Protein AF-A0A376P2C2-F1 (afdb_monomer_lite)

Organism: Escherichia coli (NCBI:txid562)

pLDDT: mean 79.18, std 13.74, range [49.28, 92.38]

Foldseek 3Di:
DPFDKDWDQPDPVSQWIFIDTPNHTFFIWGAPPDQQFRIWTDGPVGDIDTHNDPVVRNVVSVVVVCVVPPPDPPPPPPDPPPPPPPDD

Radius of gyration: 21.52 Å; chains: 1; bounding box: 71×41×33 Å

Secondary structure (DSSP, 8-state):
----EEEEE-STTS-EEEEEETTEEEEEEEE-S-SSS-EEEEETTS-EEEESSHHHHHHHHHHHHHHHHSPP----------------

Sequence (88 aa):
MNTNYEATVATTDNIVHEVYLEGKHIGYVIKTENKETPFTVVDIDGLSGNFKTLVEGATKMCLVYIGNNLPAEKSRISGNSDCNEIKR

Structure (mmCIF, N/CA/C/O backbone):
data_AF-A0A376P2C2-F1
#
_entry.id   AF-A0A376P2C2-F1
#
loop_
_atom_site.group_PDB
_atom_site.id
_atom_site.type_symbol
_atom_site.label_atom_id
_atom_site.label_alt_id
_atom_site.label_comp_id
_atom_site.label_asym_id
_atom_site.label_entity_id
_atom_site.label_seq_id
_atom_site.pdbx_PDB_ins_code
_atom_site.Cartn_x
_atom_site.Cartn_y
_atom_site.Cartn_z
_atom_site.occupancy
_atom_site.B_iso_or_equiv
_atom_site.auth_seq_id
_atom_site.auth_comp_id
_atom_site.auth_asym_id
_atom_site.auth_atom_id
_atom_site.pdbx_PDB_model_num
ATOM 1 N N . MET A 1 1 ? 1.231 16.342 -13.006 1.00 52.69 1 MET A N 1
ATOM 2 C CA . MET A 1 1 ? 1.623 14.989 -13.444 1.00 52.69 1 MET A CA 1
ATOM 3 C C . MET A 1 1 ? 0.413 14.104 -13.180 1.00 52.69 1 MET A C 1
ATOM 5 O O . MET A 1 1 ? 0.070 13.946 -12.019 1.00 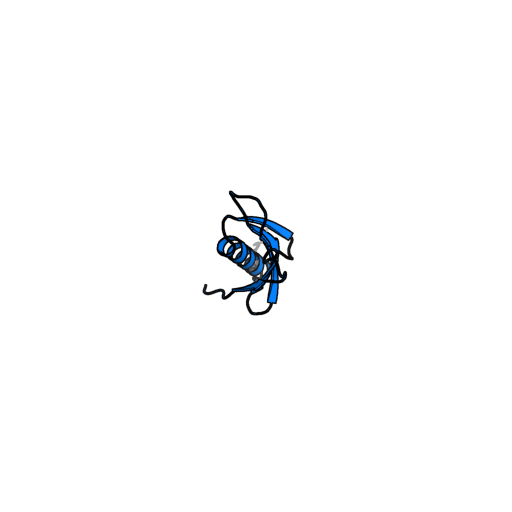52.69 1 MET A O 1
ATOM 9 N N . ASN A 1 2 ? -0.317 13.665 -14.213 1.00 54.16 2 ASN A N 1
ATOM 10 C CA . ASN A 1 2 ? -1.440 12.734 -14.027 1.00 54.16 2 ASN A CA 1
ATOM 11 C C . ASN A 1 2 ? -0.868 11.318 -13.948 1.00 54.16 2 ASN A C 1
ATOM 13 O O . ASN A 1 2 ? -0.839 10.598 -14.938 1.00 54.16 2 ASN A O 1
ATOM 17 N N . THR A 1 3 ? -0.334 10.957 -12.788 1.00 62.94 3 THR A N 1
ATOM 18 C CA . THR A 1 3 ? 0.022 9.571 -12.480 1.00 62.94 3 THR A CA 1
ATOM 19 C C . THR A 1 3 ? -1.262 8.823 -12.161 1.00 62.94 3 THR A C 1
ATOM 21 O O . THR A 1 3 ? -1.852 9.035 -11.100 1.00 62.94 3 THR A O 1
ATOM 24 N N . ASN A 1 4 ? -1.719 7.993 -13.097 1.00 78.69 4 ASN A N 1
ATOM 25 C CA . ASN A 1 4 ? -2.841 7.094 -12.865 1.00 78.69 4 ASN A CA 1
ATOM 26 C C . ASN A 1 4 ? -2.305 5.886 -12.099 1.00 78.69 4 ASN A C 1
ATOM 28 O O . ASN A 1 4 ? -1.562 5.075 -12.653 1.00 78.69 4 ASN A O 1
ATOM 32 N N . TYR A 1 5 ? -2.638 5.817 -10.815 1.00 85.38 5 TYR A N 1
ATOM 33 C CA . TYR A 1 5 ? -2.415 4.625 -10.016 1.00 85.38 5 TYR A CA 1
ATOM 34 C C . TYR A 1 5 ? -3.717 3.838 -9.919 1.00 85.38 5 TYR A C 1
ATOM 36 O O . TYR A 1 5 ? -4.810 4.408 -9.923 1.00 85.38 5 TYR A O 1
ATOM 44 N N . GLU A 1 6 ? -3.583 2.528 -9.800 1.00 88.75 6 GLU A N 1
ATOM 45 C CA . GLU A 1 6 ? -4.684 1.614 -9.541 1.00 88.75 6 GLU A CA 1
ATOM 46 C C . GLU A 1 6 ? -4.465 0.987 -8.168 1.00 88.75 6 GLU A C 1
ATOM 48 O O . GLU A 1 6 ? -3.339 0.648 -7.803 1.00 88.75 6 GLU A O 1
ATOM 53 N N . ALA A 1 7 ? -5.536 0.871 -7.387 1.00 86.00 7 ALA A N 1
ATOM 54 C CA . ALA A 1 7 ? -5.514 0.171 -6.113 1.00 86.00 7 ALA A CA 1
ATOM 55 C C . ALA A 1 7 ? -6.551 -0.949 -6.155 1.00 86.00 7 ALA A C 1
ATOM 57 O O . ALA A 1 7 ? -7.747 -0.683 -6.296 1.00 86.00 7 ALA A O 1
ATOM 58 N N . THR A 1 8 ? -6.097 -2.192 -6.039 1.00 88.88 8 THR A N 1
ATOM 59 C CA . THR A 1 8 ? -6.955 -3.379 -6.047 1.00 88.88 8 THR A CA 1
ATOM 60 C C . THR A 1 8 ? -6.972 -4.007 -4.670 1.00 88.88 8 THR A C 1
ATOM 62 O O . THR A 1 8 ? -5.952 -4.100 -3.993 1.00 88.88 8 THR A O 1
ATOM 65 N N . VAL A 1 9 ? -8.148 -4.439 -4.228 1.00 89.81 9 VAL A N 1
ATOM 66 C CA . VAL A 1 9 ? -8.261 -5.180 -2.975 1.00 89.81 9 VAL A CA 1
ATOM 67 C C . VAL A 1 9 ? -7.673 -6.577 -3.172 1.00 89.81 9 VAL A C 1
ATOM 69 O O . VAL A 1 9 ? -8.140 -7.326 -4.027 1.00 89.81 9 VAL A O 1
ATOM 72 N N . ALA A 1 10 ? -6.694 -6.932 -2.344 1.00 83.56 10 ALA A N 1
ATOM 73 C CA . ALA A 1 10 ? -6.049 -8.242 -2.355 1.00 83.56 10 ALA A CA 1
ATOM 74 C C . ALA A 1 10 ? -6.721 -9.249 -1.406 1.00 83.56 10 ALA A C 1
ATOM 76 O O . ALA A 1 10 ? -6.599 -10.458 -1.596 1.00 83.56 10 ALA A O 1
ATOM 77 N N . THR A 1 11 ? -7.435 -8.776 -0.378 1.00 84.19 11 THR A N 1
ATOM 78 C CA . THR A 1 11 ? -8.047 -9.630 0.652 1.00 84.19 11 THR A CA 1
ATOM 7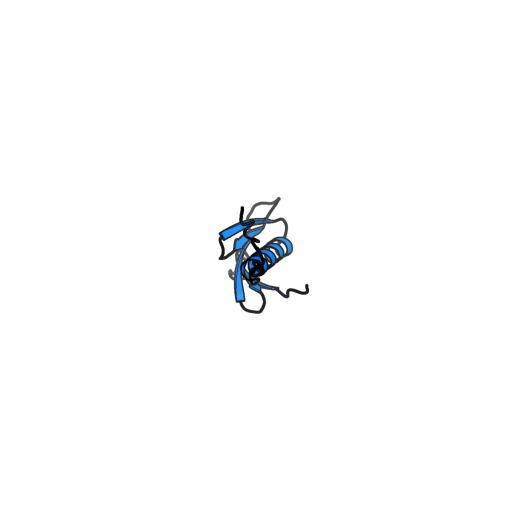9 C C . THR A 1 11 ? -9.555 -9.410 0.773 1.00 84.19 11 THR A C 1
ATOM 81 O O . THR A 1 11 ? -10.056 -8.298 0.652 1.00 84.19 11 THR A O 1
ATOM 84 N N . THR A 1 12 ? -10.316 -10.472 1.054 1.00 79.12 12 THR A N 1
ATOM 85 C CA . THR A 1 12 ? -11.796 -10.446 1.113 1.00 79.12 12 THR A CA 1
ATOM 86 C C . THR A 1 12 ? -12.382 -9.525 2.187 1.00 79.12 12 THR A C 1
ATOM 88 O O . THR A 1 12 ? -13.558 -9.179 2.139 1.00 79.12 12 THR A O 1
ATOM 91 N N . ASP A 1 13 ? -11.575 -9.146 3.170 1.00 84.56 13 ASP A N 1
ATOM 92 C CA . ASP A 1 13 ? -11.901 -8.219 4.255 1.00 84.56 13 ASP A CA 1
ATOM 93 C C . ASP A 1 13 ? -11.553 -6.752 3.928 1.00 84.56 13 ASP A C 1
ATOM 95 O O . ASP A 1 13 ? -11.729 -5.874 4.775 1.00 84.56 13 ASP A O 1
ATOM 99 N N . ASN A 1 14 ? -11.096 -6.465 2.700 1.00 80.25 14 ASN A N 1
ATOM 100 C CA . ASN A 1 14 ? -10.623 -5.147 2.267 1.00 80.25 14 ASN A CA 1
ATOM 101 C C . ASN A 1 14 ? -9.526 -4.579 3.188 1.00 80.25 14 ASN A C 1
ATOM 103 O O . ASN A 1 14 ? -9.485 -3.371 3.443 1.00 80.25 14 ASN A O 1
ATOM 107 N N . ILE A 1 15 ? -8.665 -5.441 3.737 1.00 87.88 15 ILE A N 1
ATOM 108 C CA . ILE A 1 15 ? -7.542 -5.025 4.583 1.00 87.88 15 ILE A CA 1
ATOM 109 C C . ILE A 1 15 ? -6.336 -4.656 3.726 1.00 87.88 15 ILE A C 1
ATOM 111 O O . ILE A 1 15 ? -5.789 -3.565 3.882 1.00 87.88 15 ILE A O 1
ATOM 115 N N . VAL A 1 16 ? -5.931 -5.524 2.803 1.00 89.75 16 VAL A N 1
ATOM 116 C CA . VAL A 1 16 ? -4.745 -5.302 1.971 1.00 89.75 16 VAL A CA 1
ATOM 117 C C . VAL A 1 16 ? -5.166 -4.809 0.596 1.00 89.75 16 VAL A C 1
ATOM 119 O O . VAL A 1 16 ? -6.034 -5.394 -0.050 1.00 89.75 16 VAL A O 1
ATOM 122 N N . HIS A 1 17 ? -4.528 -3.732 0.154 1.00 90.75 17 HIS A N 1
ATOM 123 C CA . HIS A 1 17 ? -4.695 -3.165 -1.175 1.00 90.75 17 HIS A CA 1
ATOM 124 C C . HIS A 1 17 ? -3.346 -3.203 -1.884 1.00 90.75 17 HIS A C 1
ATOM 126 O O . HIS A 1 17 ? -2.370 -2.672 -1.359 1.00 90.75 17 HIS A O 1
ATOM 132 N N . GLU A 1 18 ? -3.286 -3.815 -3.057 1.00 92.38 18 GLU A N 1
ATOM 133 C CA . GLU A 1 18 ? -2.133 -3.730 -3.950 1.00 92.38 18 GLU A CA 1
ATOM 134 C C . GLU A 1 18 ? -2.197 -2.414 -4.717 1.00 92.38 18 GLU A C 1
ATOM 136 O O . GLU A 1 18 ? -3.268 -2.002 -5.166 1.00 92.38 18 GLU A O 1
ATOM 141 N N . VAL A 1 19 ? -1.056 -1.746 -4.858 1.00 91.00 19 VAL A N 1
ATOM 142 C CA . VAL A 1 19 ? -0.943 -0.479 -5.578 1.00 91.00 19 VAL A CA 1
ATOM 143 C C . VAL A 1 19 ? -0.105 -0.685 -6.827 1.00 91.00 19 VAL A C 1
ATOM 145 O O . VAL A 1 19 ? 1.037 -1.152 -6.769 1.00 91.00 19 VAL A O 1
ATOM 148 N N . TYR A 1 20 ? -0.673 -0.287 -7.959 1.00 90.94 20 TYR A N 1
ATOM 149 C CA . TYR A 1 20 ? -0.042 -0.337 -9.265 1.00 90.94 20 TYR A CA 1
ATOM 150 C C . TYR A 1 20 ? 0.134 1.071 -9.815 1.00 90.94 20 TYR A C 1
ATOM 152 O O . TYR A 1 20 ? -0.788 1.883 -9.781 1.00 90.94 20 TYR A O 1
ATOM 160 N N .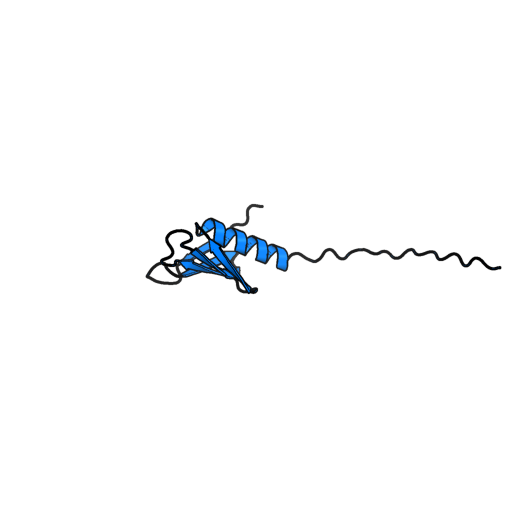 LEU A 1 21 ? 1.307 1.347 -10.372 1.00 89.38 21 LEU A N 1
ATOM 161 C CA . LEU A 1 21 ? 1.578 2.550 -11.149 1.00 89.38 21 LEU A CA 1
ATOM 162 C C . LEU A 1 21 ? 1.918 2.125 -12.574 1.00 89.38 21 LEU A C 1
ATOM 164 O O . LEU A 1 21 ? 2.864 1.366 -12.779 1.00 89.38 21 LEU A O 1
ATOM 168 N N . GLU A 1 22 ? 1.123 2.583 -13.545 1.00 88.06 22 GLU A N 1
ATOM 169 C CA . GLU A 1 22 ? 1.300 2.250 -14.970 1.00 88.06 22 GLU A CA 1
ATOM 170 C C . GLU A 1 22 ? 1.396 0.728 -15.227 1.00 88.06 22 GLU A C 1
ATOM 172 O O . GLU A 1 22 ? 2.191 0.254 -16.036 1.00 88.06 22 GLU A O 1
ATOM 177 N N . GLY A 1 23 ? 0.597 -0.059 -14.497 1.00 86.06 23 GLY A N 1
ATOM 178 C CA . GLY A 1 23 ? 0.570 -1.523 -14.598 1.00 86.06 23 GLY A CA 1
ATOM 179 C C . GLY A 1 23 ? 1.698 -2.252 -13.858 1.00 86.06 23 GLY A C 1
ATOM 180 O O . GLY A 1 23 ? 1.710 -3.482 -13.836 1.00 86.06 23 GLY A O 1
ATOM 181 N N . LYS A 1 24 ? 2.630 -1.540 -13.210 1.00 88.69 24 LYS A N 1
ATOM 182 C CA . LYS A 1 24 ? 3.659 -2.147 -12.358 1.00 88.69 24 LYS A CA 1
ATOM 183 C C . LYS A 1 24 ? 3.230 -2.123 -10.896 1.00 88.69 24 LYS A C 1
ATOM 185 O O . LYS A 1 24 ? 2.879 -1.070 -10.377 1.00 88.69 24 LYS A O 1
ATOM 190 N N . HIS A 1 25 ? 3.309 -3.270 -10.228 1.00 91.12 25 HIS A N 1
ATOM 191 C CA . HIS A 1 25 ? 3.084 -3.368 -8.788 1.00 91.12 25 HIS A CA 1
ATOM 192 C C . HIS A 1 25 ? 4.212 -2.658 -8.026 1.00 91.12 25 HIS A C 1
ATOM 194 O O . HIS A 1 25 ? 5.386 -2.973 -8.240 1.00 91.12 25 HIS A O 1
ATOM 200 N N . ILE A 1 26 ? 3.861 -1.700 -7.167 1.00 90.12 26 ILE A N 1
ATOM 201 C CA . ILE A 1 26 ? 4.823 -0.856 -6.437 1.00 90.12 26 ILE A CA 1
ATOM 202 C C . ILE A 1 26 ? 4.739 -0.999 -4.911 1.00 90.12 26 ILE A C 1
ATOM 204 O O . ILE A 1 26 ? 5.644 -0.544 -4.210 1.00 90.12 26 ILE A O 1
ATOM 208 N N . GLY A 1 27 ? 3.707 -1.664 -4.385 1.00 91.25 27 GLY A N 1
ATOM 209 C CA . GLY A 1 27 ? 3.590 -1.935 -2.956 1.00 91.25 27 GLY A CA 1
ATOM 210 C C . GLY A 1 27 ? 2.160 -2.136 -2.479 1.00 91.25 27 GLY A C 1
ATOM 211 O O . GLY A 1 27 ? 1.225 -2.252 -3.267 1.00 91.25 27 GLY A O 1
ATOM 212 N N . TYR A 1 28 ? 2.003 -2.135 -1.158 1.00 91.44 28 TYR A N 1
ATOM 213 C CA . TYR A 1 28 ? 0.746 -2.406 -0.478 1.00 91.44 28 TYR A CA 1
ATOM 214 C C . TYR A 1 28 ? 0.292 -1.233 0.391 1.00 91.44 28 TYR A C 1
ATOM 216 O O . TYR A 1 28 ? 1.098 -0.512 0.987 1.00 91.44 28 TYR A O 1
ATOM 224 N N . VAL A 1 29 ? -1.023 -1.094 0.534 1.00 90.75 29 VAL A N 1
ATOM 225 C CA . VAL A 1 29 ? -1.653 -0.298 1.587 1.00 90.75 29 VAL A CA 1
ATOM 226 C C . VAL A 1 29 ? -2.502 -1.208 2.460 1.00 90.75 29 VAL A C 1
ATOM 228 O O . VAL A 1 29 ? -3.433 -1.865 1.996 1.00 90.75 29 VAL A O 1
ATOM 231 N N . ILE A 1 30 ? -2.174 -1.235 3.745 1.00 91.31 30 ILE A N 1
ATOM 232 C CA . ILE A 1 30 ? -2.803 -2.075 4.756 1.00 91.31 30 ILE A CA 1
ATOM 233 C C . ILE A 1 30 ? -3.718 -1.196 5.598 1.00 91.31 30 ILE A C 1
ATOM 235 O O . ILE A 1 30 ? -3.274 -0.232 6.223 1.00 91.31 30 ILE A O 1
ATOM 239 N N . LYS A 1 31 ? -5.004 -1.523 5.634 1.00 90.44 31 LYS A N 1
ATOM 240 C CA . LYS A 1 31 ? -5.947 -0.911 6.562 1.00 90.44 31 LYS A CA 1
ATOM 241 C C . LYS A 1 31 ? -5.743 -1.503 7.957 1.00 90.44 31 LYS A C 1
ATOM 243 O O . LYS A 1 31 ? -5.666 -2.714 8.120 1.00 90.44 31 LYS A O 1
ATOM 248 N N . THR A 1 32 ? -5.679 -0.654 8.967 1.00 88.94 32 THR A N 1
ATOM 249 C CA . THR A 1 32 ? -5.459 -1.026 10.366 1.00 88.94 32 THR A CA 1
ATOM 250 C C . THR A 1 32 ? -6.621 -0.548 11.235 1.00 88.94 32 THR A C 1
ATOM 252 O O . THR A 1 32 ? -7.467 0.237 10.803 1.00 88.94 32 THR A O 1
ATOM 255 N N . GLU A 1 33 ? -6.663 -1.001 12.488 1.00 88.81 33 GLU A N 1
ATOM 256 C CA . GLU A 1 33 ? -7.655 -0.549 13.473 1.00 88.81 33 GLU A CA 1
ATOM 257 C C . GLU A 1 33 ? -7.363 0.856 14.033 1.00 88.81 33 GLU A C 1
ATOM 259 O O . GLU A 1 33 ? -8.158 1.402 14.804 1.00 88.81 33 GLU A O 1
ATOM 264 N N . ASN A 1 34 ? -6.230 1.465 13.657 1.00 89.12 34 ASN A N 1
ATOM 265 C CA . ASN A 1 34 ? -5.864 2.803 14.103 1.00 89.12 34 ASN A CA 1
ATOM 266 C C . ASN A 1 34 ? -6.885 3.832 13.597 1.00 89.12 34 ASN A C 1
ATOM 268 O O . ASN A 1 34 ? -7.002 4.085 12.404 1.00 89.12 34 ASN A O 1
ATOM 272 N N . LYS A 1 35 ? -7.608 4.471 14.519 1.00 86.19 35 LYS A N 1
ATOM 273 C CA . LYS A 1 35 ? -8.679 5.415 14.170 1.00 86.19 35 LYS A CA 1
ATOM 274 C C . LYS A 1 35 ? -8.170 6.758 13.640 1.00 86.19 35 LYS A C 1
ATOM 276 O O . LYS A 1 35 ? -8.892 7.413 12.896 1.00 86.19 35 LYS A O 1
ATOM 281 N N . GLU A 1 36 ? -6.966 7.182 14.018 1.00 89.12 36 GLU A N 1
ATOM 282 C CA . GLU A 1 36 ? -6.406 8.474 13.598 1.00 89.12 36 GLU A CA 1
ATOM 283 C C . GLU A 1 36 ? -5.717 8.392 12.233 1.00 89.12 36 GLU A C 1
ATOM 285 O O . GLU A 1 36 ? -5.822 9.313 11.423 1.00 89.12 36 GLU A O 1
ATOM 290 N N . THR A 1 37 ? -5.013 7.286 11.980 1.00 90.75 37 THR A N 1
ATOM 291 C CA . THR A 1 37 ? -4.300 7.010 10.723 1.00 90.75 37 THR A CA 1
ATOM 292 C C . THR A 1 37 ? -4.523 5.551 10.309 1.00 90.75 37 THR A C 1
ATOM 294 O O . THR A 1 37 ? -3.668 4.698 10.544 1.00 90.75 37 THR A O 1
ATOM 297 N N . PRO A 1 38 ? -5.694 5.235 9.729 1.00 90.12 38 PRO A N 1
ATOM 298 C CA . PRO A 1 38 ? -6.117 3.856 9.497 1.00 90.12 38 PRO A CA 1
ATOM 299 C C . PRO A 1 38 ? -5.382 3.146 8.366 1.00 90.12 38 PRO A C 1
ATOM 301 O O . PRO A 1 38 ? -5.638 1.969 8.157 1.00 90.12 38 PRO A O 1
ATOM 304 N N . PHE A 1 39 ? -4.495 3.804 7.622 1.00 90.12 39 PHE A N 1
ATOM 305 C CA . PHE A 1 39 ? -3.810 3.188 6.487 1.00 90.12 39 PHE A CA 1
ATOM 306 C C . PHE A 1 39 ? -2.304 3.180 6.704 1.00 90.12 39 PHE A C 1
ATOM 308 O O . PHE A 1 39 ? -1.720 4.222 6.973 1.00 90.12 39 PHE A O 1
ATOM 315 N N . THR A 1 40 ? -1.668 2.030 6.526 1.00 89.19 40 THR A N 1
ATOM 316 C CA . THR A 1 40 ? -0.214 1.874 6.545 1.00 89.19 40 THR A CA 1
ATOM 317 C C . THR A 1 40 ? 0.267 1.511 5.148 1.00 89.19 40 THR A C 1
ATOM 319 O O . THR A 1 40 ? -0.177 0.526 4.567 1.00 89.19 40 THR A O 1
ATOM 322 N N . VAL A 1 41 ? 1.170 2.312 4.597 1.00 87.38 41 VAL A N 1
ATOM 323 C CA . VAL A 1 41 ? 1.878 2.022 3.348 1.00 87.38 41 VAL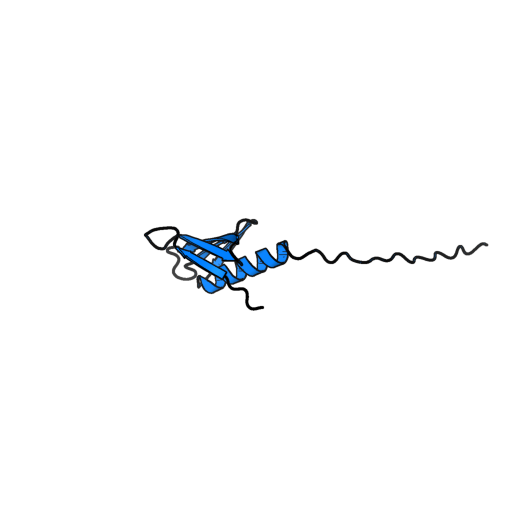 A CA 1
ATOM 324 C C . VAL A 1 41 ? 3.069 1.126 3.643 1.00 87.38 41 VAL A C 1
ATOM 326 O O . VAL A 1 41 ? 3.797 1.367 4.608 1.00 87.38 41 VAL A O 1
ATOM 329 N N . VAL A 1 42 ? 3.280 0.145 2.772 1.00 83.12 42 VAL A N 1
ATOM 330 C CA . VAL A 1 42 ? 4.496 -0.662 2.680 1.00 83.12 42 VAL A CA 1
ATOM 331 C C . VAL A 1 42 ? 4.872 -0.730 1.204 1.00 83.12 42 VAL A C 1
ATOM 333 O O . VAL A 1 42 ? 4.221 -1.441 0.438 1.00 83.12 42 VAL A O 1
ATOM 336 N N . ASP A 1 43 ? 5.864 0.049 0.782 1.00 77.44 43 ASP A N 1
ATOM 337 C CA . ASP A 1 43 ? 6.382 -0.029 -0.586 1.00 77.44 43 ASP A CA 1
ATOM 338 C C . ASP A 1 43 ? 7.446 -1.135 -0.726 1.00 77.44 43 ASP A C 1
ATOM 340 O O . ASP A 1 43 ? 7.926 -1.695 0.264 1.00 77.44 43 ASP A O 1
ATOM 344 N N . ILE A 1 44 ? 7.788 -1.481 -1.969 1.00 73.38 44 ILE A N 1
ATOM 345 C CA . ILE A 1 44 ? 8.788 -2.521 -2.273 1.00 73.38 44 ILE A CA 1
ATOM 346 C C . ILE A 1 44 ? 10.233 -2.035 -2.025 1.00 73.38 44 ILE A C 1
ATOM 348 O O . ILE A 1 44 ? 11.110 -2.851 -1.740 1.00 73.38 44 ILE A O 1
ATOM 352 N N . ASP A 1 45 ? 10.479 -0.726 -2.091 1.00 73.31 45 ASP A N 1
ATOM 353 C CA . ASP A 1 45 ? 11.803 -0.098 -1.976 1.00 73.31 45 ASP A CA 1
ATOM 354 C C . ASP A 1 45 ? 12.174 0.289 -0.521 1.00 73.31 45 ASP A C 1
ATOM 356 O O . ASP A 1 45 ? 13.250 0.838 -0.272 1.00 73.31 45 ASP A O 1
ATOM 360 N N . GLY A 1 46 ? 11.319 -0.019 0.461 1.00 70.69 46 GLY A N 1
ATOM 361 C CA . GLY A 1 46 ? 11.550 0.176 1.895 1.00 70.69 46 GLY A CA 1
ATOM 362 C C . GLY A 1 46 ? 10.873 1.397 2.536 1.00 70.69 46 GLY A C 1
ATOM 363 O O . GLY A 1 46 ? 11.079 1.641 3.729 1.00 70.69 46 GLY A O 1
ATOM 364 N N . LEU A 1 47 ? 10.052 2.164 1.814 1.00 77.31 47 LEU A N 1
ATOM 365 C CA . LEU A 1 47 ? 9.206 3.205 2.398 1.00 77.31 47 LEU A CA 1
ATOM 366 C C . LEU A 1 47 ? 8.041 2.574 3.163 1.00 77.31 47 LEU A C 1
ATOM 368 O O . LEU A 1 47 ? 7.260 1.779 2.638 1.00 77.31 47 LEU A O 1
ATOM 372 N N . SER A 1 48 ? 7.857 3.014 4.402 1.00 81.94 48 SER A N 1
ATOM 373 C CA . SER A 1 48 ? 6.677 2.681 5.191 1.00 81.94 48 SER A CA 1
ATOM 374 C C . SER A 1 48 ? 6.173 3.892 5.963 1.00 81.94 48 SER A C 1
ATOM 376 O O . SER A 1 48 ? 6.920 4.836 6.236 1.00 81.94 48 SER A O 1
ATOM 378 N N . GLY A 1 49 ? 4.883 3.903 6.291 1.00 85.75 49 GLY A N 1
ATOM 379 C CA . GLY A 1 49 ? 4.304 4.987 7.079 1.00 85.75 49 GLY A CA 1
ATOM 380 C C . GLY A 1 49 ? 2.789 4.933 7.177 1.00 85.75 49 GLY A C 1
ATOM 381 O O . GLY A 1 49 ? 2.131 4.253 6.393 1.00 85.75 49 GLY A O 1
ATOM 382 N N . ASN A 1 50 ? 2.242 5.678 8.137 1.00 90.25 50 ASN A N 1
ATOM 383 C CA . ASN A 1 50 ? 0.806 5.732 8.396 1.00 90.25 50 ASN A CA 1
ATOM 384 C C . ASN A 1 50 ? 0.171 6.986 7.781 1.00 90.25 50 ASN A C 1
ATOM 386 O O . ASN A 1 50 ? 0.763 8.067 7.774 1.00 90.25 50 ASN A O 1
ATOM 390 N N . PHE A 1 51 ? -1.056 6.838 7.295 1.00 88.81 51 PHE A N 1
ATOM 391 C CA . PHE A 1 51 ? -1.798 7.817 6.513 1.00 88.81 51 PHE A CA 1
ATOM 392 C C . PHE A 1 51 ? -3.260 7.853 6.936 1.00 88.81 51 PHE A C 1
ATOM 394 O O . PHE A 1 51 ? -3.824 6.868 7.423 1.00 88.81 51 PHE A O 1
ATOM 401 N N . LYS A 1 52 ? -3.892 9.011 6.731 1.00 91.00 52 LYS A N 1
ATOM 402 C CA . LYS A 1 52 ? -5.313 9.189 7.043 1.00 91.00 52 LYS A CA 1
ATOM 403 C C . LYS A 1 52 ? -6.201 8.569 5.973 1.00 91.00 52 LYS A C 1
ATOM 405 O O . LYS A 1 52 ? -7.302 8.121 6.281 1.00 91.00 52 LYS A O 1
ATOM 410 N N . THR A 1 53 ? -5.725 8.527 4.729 1.00 88.31 53 THR A N 1
ATOM 411 C CA . THR A 1 53 ? -6.477 7.990 3.590 1.00 88.31 53 THR A CA 1
ATOM 412 C C . THR A 1 53 ? -5.618 7.090 2.698 1.00 88.31 53 THR A C 1
ATOM 414 O O . THR A 1 53 ? -4.404 7.275 2.595 1.00 88.31 53 THR A O 1
ATOM 417 N N . LEU A 1 54 ? -6.268 6.149 2.001 1.00 86.06 54 LEU A N 1
ATOM 418 C CA . LEU A 1 54 ? -5.651 5.315 0.960 1.00 86.06 54 LEU A CA 1
ATOM 419 C C . LEU A 1 54 ? -4.997 6.168 -0.138 1.00 86.06 54 LEU A C 1
ATOM 421 O O . LEU A 1 54 ? -3.876 5.887 -0.549 1.00 86.06 54 LEU A O 1
ATOM 425 N N . VAL A 1 55 ? -5.679 7.235 -0.571 1.00 88.62 55 VAL A N 1
ATOM 426 C CA . VAL A 1 55 ? -5.216 8.134 -1.640 1.00 88.62 55 VAL A CA 1
ATOM 427 C C . VAL A 1 55 ? -3.902 8.814 -1.262 1.00 88.62 55 VAL A C 1
ATOM 429 O O . VAL A 1 55 ? -2.979 8.850 -2.073 1.00 88.62 55 VAL A O 1
ATOM 432 N N . GLU A 1 56 ? -3.785 9.327 -0.034 1.00 89.19 56 GLU A N 1
ATOM 433 C CA . GLU A 1 56 ? -2.539 9.928 0.459 1.00 89.19 56 GLU A CA 1
ATOM 434 C C . GLU A 1 56 ? -1.389 8.916 0.462 1.00 89.19 56 GLU A C 1
ATOM 436 O O . GLU A 1 56 ? -0.297 9.226 -0.021 1.00 89.19 56 GLU A O 1
ATOM 441 N N . GLY A 1 57 ? -1.644 7.709 0.976 1.00 87.00 57 GLY A N 1
ATOM 442 C CA . GLY A 1 57 ? -0.647 6.646 1.038 1.00 87.00 57 GLY A CA 1
ATOM 443 C C . GLY A 1 57 ? -0.162 6.216 -0.348 1.00 87.00 57 GLY A C 1
ATOM 444 O O . GLY A 1 57 ? 1.039 6.249 -0.622 1.00 87.00 57 GLY A O 1
ATOM 445 N N . ALA A 1 58 ? -1.094 5.897 -1.249 1.00 86.88 58 ALA A N 1
ATOM 446 C CA . ALA A 1 58 ? -0.793 5.498 -2.622 1.00 86.88 58 ALA A CA 1
ATOM 447 C C . ALA A 1 58 ? -0.065 6.607 -3.401 1.00 86.88 58 ALA A C 1
ATOM 449 O O . ALA A 1 58 ? 0.907 6.336 -4.105 1.00 86.88 58 ALA A O 1
ATOM 450 N N . THR A 1 59 ? -0.466 7.871 -3.222 1.00 87.44 59 THR A N 1
ATOM 451 C CA . THR A 1 59 ? 0.192 9.012 -3.879 1.00 87.44 59 THR A CA 1
ATOM 452 C C . THR A 1 59 ? 1.648 9.146 -3.438 1.00 87.44 59 THR A C 1
ATOM 454 O O . THR A 1 59 ? 2.531 9.299 -4.282 1.00 87.44 59 THR A O 1
ATOM 457 N N . LYS A 1 60 ? 1.934 9.066 -2.129 1.00 86.19 60 LYS A N 1
ATOM 458 C CA . LYS A 1 60 ? 3.321 9.142 -1.640 1.00 86.19 60 LYS A CA 1
ATOM 459 C C . LYS A 1 60 ? 4.170 7.972 -2.129 1.00 86.19 60 LYS A C 1
ATOM 461 O O . LYS A 1 60 ? 5.312 8.199 -2.517 1.00 86.19 60 LYS A O 1
ATOM 466 N N . MET A 1 61 ? 3.604 6.767 -2.152 1.00 86.62 61 MET A N 1
ATOM 467 C CA . MET A 1 61 ? 4.266 5.581 -2.694 1.00 86.62 61 MET A CA 1
ATOM 468 C C . MET A 1 61 ? 4.657 5.787 -4.166 1.00 86.62 61 MET A C 1
ATOM 470 O O . MET A 1 61 ? 5.812 5.589 -4.534 1.00 86.62 61 MET A O 1
ATOM 474 N N . CYS A 1 62 ? 3.732 6.285 -4.994 1.00 86.94 62 CYS A N 1
ATOM 475 C CA . CYS A 1 62 ? 4.006 6.584 -6.402 1.00 86.94 62 CYS A CA 1
ATOM 476 C C . CYS A 1 62 ? 5.128 7.619 -6.568 1.00 86.94 62 CYS A C 1
ATOM 478 O O . CYS A 1 62 ? 6.000 7.450 -7.415 1.00 86.94 62 CYS A O 1
ATOM 480 N N . LEU A 1 63 ? 5.128 8.687 -5.762 1.00 86.38 63 LEU A N 1
ATOM 481 C CA . LEU A 1 63 ? 6.147 9.740 -5.837 1.00 86.38 63 LEU A CA 1
ATOM 482 C C . LEU A 1 63 ? 7.550 9.223 -5.500 1.00 86.38 63 LEU A C 1
ATOM 484 O O . LEU A 1 63 ? 8.505 9.589 -6.185 1.00 86.38 63 LEU A O 1
ATOM 488 N N . VAL A 1 64 ? 7.676 8.376 -4.475 1.00 84.62 64 VAL A N 1
ATOM 489 C CA . VAL A 1 64 ? 8.960 7.760 -4.106 1.00 84.62 64 VAL A CA 1
ATOM 490 C C . VAL A 1 64 ? 9.439 6.819 -5.200 1.00 84.62 64 VAL A C 1
ATOM 492 O O . VAL A 1 64 ? 10.576 6.949 -5.649 1.00 84.62 64 VAL A O 1
ATOM 495 N N . TYR A 1 65 ? 8.554 5.959 -5.707 1.00 84.94 65 TYR A N 1
ATOM 496 C CA . TYR A 1 65 ? 8.876 5.080 -6.823 1.00 84.94 65 TYR A CA 1
ATOM 497 C C . TYR A 1 65 ? 9.374 5.872 -8.045 1.00 84.94 65 TYR A C 1
ATOM 499 O O . TYR A 1 65 ? 10.409 5.540 -8.620 1.00 84.94 65 TYR A O 1
ATOM 507 N N . ILE A 1 66 ? 8.695 6.962 -8.422 1.00 85.50 66 ILE A N 1
ATOM 508 C CA . ILE A 1 66 ? 9.136 7.832 -9.523 1.00 85.50 66 ILE A CA 1
ATOM 509 C C . ILE A 1 66 ? 10.511 8.425 -9.214 1.00 85.50 66 ILE A C 1
ATOM 511 O O . ILE A 1 66 ? 11.400 8.323 -10.049 1.00 85.50 66 ILE A O 1
ATOM 515 N N . GLY A 1 67 ? 10.715 8.990 -8.020 1.00 84.50 67 GLY A N 1
ATOM 516 C CA . GLY A 1 67 ? 12.000 9.560 -7.604 1.00 84.50 67 GLY A CA 1
ATOM 517 C C . GLY A 1 67 ? 13.167 8.573 -7.708 1.00 84.50 67 GLY A C 1
ATOM 518 O O . GLY A 1 67 ? 14.220 8.934 -8.228 1.00 84.50 67 GLY A O 1
ATOM 519 N N . ASN A 1 68 ? 12.955 7.322 -7.292 1.00 81.94 68 ASN A N 1
ATOM 520 C CA . AS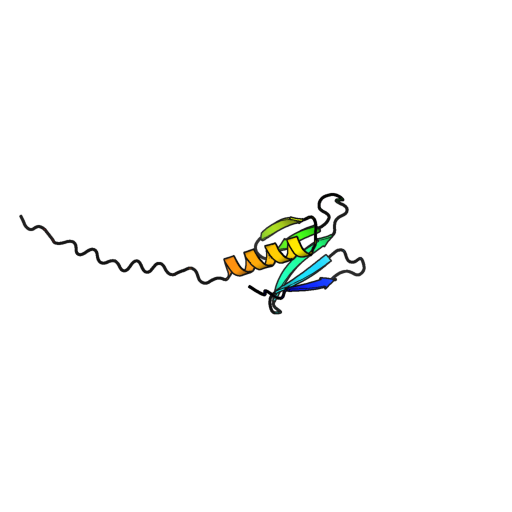N A 1 68 ? 13.957 6.253 -7.359 1.00 81.94 68 ASN A CA 1
ATOM 521 C C . ASN A 1 68 ? 14.269 5.803 -8.795 1.00 81.94 68 ASN A C 1
ATOM 523 O O . ASN A 1 68 ? 15.360 5.303 -9.062 1.00 81.94 68 ASN A O 1
ATOM 527 N N . ASN A 1 69 ? 13.313 5.959 -9.715 1.00 79.56 69 ASN A N 1
ATOM 528 C CA . ASN A 1 69 ? 13.419 5.494 -11.100 1.00 79.56 69 ASN A CA 1
ATOM 529 C C . ASN A 1 69 ? 13.661 6.635 -12.106 1.00 79.56 69 ASN A C 1
ATOM 531 O O . ASN A 1 69 ? 13.786 6.379 -13.306 1.00 79.56 69 ASN A O 1
ATOM 535 N N . LEU A 1 70 ? 13.752 7.890 -11.651 1.00 80.12 70 LEU A N 1
ATOM 536 C CA . LEU A 1 70 ? 14.217 8.992 -12.486 1.00 80.12 70 LEU A CA 1
ATOM 537 C C . LEU A 1 70 ? 15.704 8.780 -12.808 1.00 80.12 70 LEU A C 1
ATOM 539 O O . LEU A 1 70 ? 16.491 8.455 -11.915 1.00 80.12 70 LEU A O 1
ATOM 543 N N . PRO A 1 71 ? 16.132 8.979 -14.066 1.00 73.50 71 PRO A N 1
ATOM 544 C CA . PRO A 1 71 ? 17.547 8.939 -14.389 1.00 73.50 71 PRO A CA 1
ATOM 545 C C . PRO A 1 71 ? 18.249 10.032 -13.583 1.00 73.50 71 PRO A C 1
ATOM 547 O O . PRO A 1 71 ? 17.884 11.204 -13.684 1.00 73.50 71 PRO A O 1
ATOM 550 N N . ALA A 1 72 ? 19.252 9.654 -12.786 1.00 69.38 72 ALA A N 1
ATOM 551 C CA . ALA A 1 72 ? 20.107 10.626 -12.121 1.00 69.38 72 ALA A CA 1
ATOM 552 C C . ALA A 1 72 ? 20.625 11.596 -13.188 1.00 69.38 72 ALA A C 1
ATOM 554 O O . ALA A 1 72 ? 21.186 11.156 -14.199 1.00 69.38 72 ALA A O 1
ATOM 555 N N . GLU A 1 73 ? 20.416 12.902 -12.997 1.00 61.97 73 GLU A N 1
ATOM 556 C CA . GLU A 1 73 ? 21.065 13.893 -13.844 1.00 61.97 73 GLU A CA 1
ATOM 557 C C . GLU A 1 73 ? 22.559 13.585 -13.827 1.00 61.97 73 GLU A C 1
ATOM 559 O O . GLU A 1 73 ? 23.238 13.705 -12.805 1.00 61.97 73 GLU A O 1
ATOM 564 N N . LYS A 1 74 ? 23.081 13.138 -14.971 1.00 51.72 74 LYS A N 1
ATOM 565 C CA . LYS A 1 74 ? 24.515 13.027 -15.172 1.00 51.72 74 LYS A CA 1
ATOM 566 C C . LYS A 1 74 ? 25.025 14.457 -15.119 1.00 51.72 74 LYS A C 1
ATOM 568 O O . LYS A 1 74 ? 24.907 15.177 -16.111 1.00 51.72 74 LYS A O 1
ATOM 573 N N . SER A 1 75 ? 25.540 14.879 -13.965 1.00 55.28 75 SER A N 1
ATOM 574 C CA . SER A 1 75 ? 26.209 16.164 -13.835 1.00 55.28 75 SER A CA 1
ATOM 575 C C . SER A 1 75 ? 27.284 16.205 -14.916 1.00 55.28 75 SER A C 1
ATOM 577 O O . SER A 1 75 ? 28.269 15.465 -14.902 1.00 55.28 75 SER A O 1
ATOM 579 N N . ARG A 1 76 ? 27.054 17.020 -15.947 1.00 52.56 76 ARG A N 1
ATOM 580 C CA . ARG A 1 76 ? 28.087 17.354 -16.919 1.00 52.56 76 ARG A CA 1
ATOM 581 C C . ARG A 1 76 ? 29.064 18.263 -16.190 1.00 52.56 76 ARG A C 1
ATOM 583 O O . ARG A 1 76 ? 29.053 19.471 -16.383 1.00 52.56 76 ARG A O 1
ATOM 590 N N . ILE A 1 77 ? 29.919 17.685 -15.352 1.00 53.75 77 ILE A N 1
ATOM 591 C CA . ILE A 1 77 ? 31.202 18.305 -15.060 1.00 53.75 77 ILE A CA 1
ATOM 592 C C . ILE A 1 77 ? 32.013 18.123 -16.345 1.00 53.75 77 ILE A C 1
ATOM 594 O O . ILE A 1 77 ? 32.768 17.166 -16.501 1.00 53.75 77 ILE A O 1
ATOM 598 N N . SER A 1 78 ? 31.792 19.004 -17.324 1.00 50.88 78 SER A N 1
ATOM 599 C CA . SER A 1 78 ? 32.808 19.263 -18.335 1.00 50.88 78 SER A CA 1
ATOM 600 C C . SER A 1 78 ? 33.949 19.945 -17.593 1.00 50.88 78 SER A C 1
ATOM 602 O O . SER A 1 78 ? 33.900 21.144 -17.320 1.00 50.88 78 SER A O 1
ATOM 604 N N . GLY A 1 79 ? 34.929 19.152 -17.171 1.00 52.31 79 GLY A N 1
ATOM 605 C CA . GLY A 1 79 ? 36.187 19.677 -16.679 1.00 52.31 79 GLY A CA 1
ATOM 606 C C . GLY A 1 79 ? 36.883 20.420 -17.811 1.00 52.31 79 GLY A C 1
ATOM 607 O O . GLY A 1 79 ? 37.525 19.790 -18.637 1.00 52.31 79 GLY A O 1
ATOM 608 N N . ASN A 1 80 ? 36.765 21.744 -17.825 1.00 53.84 80 ASN A N 1
ATOM 609 C CA . ASN A 1 80 ? 37.752 22.614 -18.450 1.00 53.84 80 ASN A CA 1
ATOM 610 C C . ASN A 1 80 ? 38.484 23.324 -17.316 1.00 53.84 80 ASN A C 1
ATOM 612 O O . ASN A 1 80 ? 38.156 24.450 -16.952 1.00 53.84 80 ASN A O 1
ATOM 616 N N . SER A 1 81 ? 39.445 22.625 -16.716 1.00 57.62 81 SER A N 1
ATOM 617 C CA . SER A 1 81 ? 40.495 23.289 -15.954 1.00 57.62 81 SER A CA 1
ATOM 618 C C . SER A 1 81 ? 41.671 23.441 -16.909 1.00 57.62 81 SER A C 1
ATOM 620 O O . SER A 1 81 ? 42.559 22.593 -16.938 1.00 57.62 81 SER A O 1
ATOM 622 N N . ASP A 1 82 ? 41.649 24.495 -17.728 1.00 54.94 82 ASP A N 1
ATOM 623 C CA . ASP A 1 82 ? 42.862 24.982 -18.383 1.00 54.94 82 ASP A CA 1
ATOM 624 C C . ASP A 1 82 ? 43.772 25.541 -17.283 1.00 54.94 82 ASP A C 1
ATOM 626 O O . ASP A 1 82 ? 43.770 26.728 -16.955 1.00 54.94 82 ASP A O 1
ATOM 630 N N . CYS A 1 83 ? 44.522 24.644 -16.643 1.00 49.28 83 CYS A N 1
ATOM 631 C CA . CYS A 1 83 ? 45.655 25.010 -15.814 1.00 49.28 83 CYS A CA 1
ATOM 632 C C . CYS A 1 83 ? 46.751 25.532 -16.745 1.00 49.28 83 CYS A C 1
ATOM 634 O O . CYS A 1 83 ? 47.584 24.768 -17.228 1.00 49.28 83 CYS A O 1
ATOM 636 N N . ASN A 1 84 ? 46.748 26.840 -16.997 1.00 55.25 84 ASN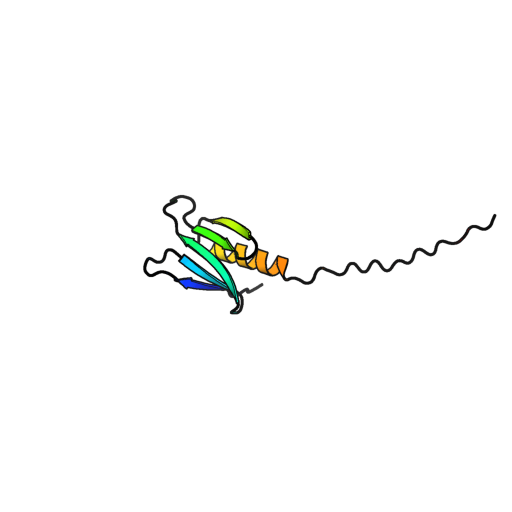 A N 1
ATOM 637 C CA . ASN A 1 84 ? 47.918 27.519 -17.533 1.00 55.25 84 ASN A CA 1
ATOM 638 C C . ASN A 1 84 ? 49.080 27.313 -16.550 1.00 55.25 84 ASN A C 1
ATOM 640 O O . ASN A 1 84 ? 49.088 27.871 -15.451 1.00 55.25 84 ASN A O 1
ATOM 644 N N . GLU A 1 85 ? 50.062 26.504 -16.950 1.00 53.47 85 GLU A N 1
ATOM 645 C CA . GLU A 1 85 ? 51.388 26.495 -16.340 1.00 53.47 85 GLU A CA 1
ATOM 646 C C . GLU A 1 85 ? 51.970 27.912 -16.427 1.00 53.47 85 GLU A C 1
ATOM 648 O O . GLU A 1 85 ? 52.420 28.360 -17.483 1.00 53.47 85 GLU A O 1
ATOM 653 N N . ILE A 1 86 ? 51.993 28.626 -15.302 1.00 58.28 86 ILE A N 1
ATOM 654 C CA . ILE A 1 86 ? 52.880 29.773 -15.127 1.00 58.28 86 ILE A CA 1
ATOM 655 C C . ILE A 1 86 ? 54.299 29.199 -15.073 1.00 58.28 86 ILE A C 1
ATOM 657 O O . ILE A 1 86 ? 54.758 28.729 -14.029 1.00 58.28 86 ILE A O 1
ATOM 661 N N . LYS A 1 87 ? 54.985 29.184 -16.219 1.00 58.03 87 LYS A N 1
ATOM 662 C CA . LYS A 1 87 ? 56.434 28.979 -16.255 1.00 58.03 87 LYS A CA 1
ATOM 663 C C . LYS A 1 87 ? 57.105 30.216 -15.652 1.00 58.03 87 LYS A C 1
ATOM 665 O O . LYS A 1 87 ? 56.776 31.340 -16.023 1.00 58.03 87 LYS A O 1
ATOM 670 N N . ARG A 1 88 ? 57.966 29.944 -14.669 1.00 51.81 88 ARG A N 1
ATOM 671 C CA . ARG A 1 88 ? 58.833 30.888 -13.949 1.00 51.81 88 ARG A CA 1
ATOM 672 C C . ARG A 1 88 ? 59.675 31.751 -14.878 1.00 51.81 88 ARG A C 1
ATOM 674 O O . ARG A 1 88 ? 60.106 31.217 -15.924 1.00 51.81 88 ARG A O 1
#